Prote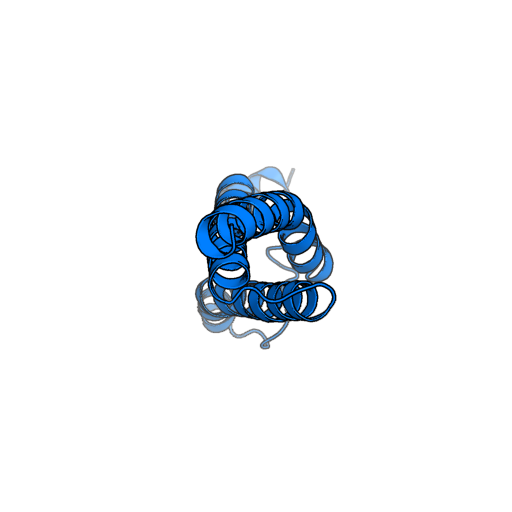in AF-A0A9P7ZJY8-F1 (afdb_monomer_lite)

Radius of gyration: 17.08 Å; chains: 1; bounding box: 55×21×42 Å

Organism: NCBI:txid2614577

Structure (mmCIF, N/CA/C/O backbone):
data_AF-A0A9P7ZJY8-F1
#
_entry.id   AF-A0A9P7ZJY8-F1
#
loop_
_atom_site.group_PDB
_atom_site.id
_atom_site.type_symbol
_atom_site.label_atom_id
_atom_site.label_alt_id
_atom_site.label_comp_id
_atom_site.label_asym_id
_atom_site.label_entity_id
_atom_site.label_seq_id
_atom_site.pdbx_PDB_ins_code
_atom_site.Cartn_x
_atom_site.Cartn_y
_atom_site.Cartn_z
_atom_site.occupancy
_atom_site.B_iso_or_equiv
_atom_site.auth_seq_id
_atom_site.auth_comp_id
_atom_site.auth_asym_id
_atom_site.auth_atom_id
_atom_site.pdbx_PDB_model_num
ATOM 1 N N . MET A 1 1 ? 36.222 5.659 -11.299 1.00 48.75 1 MET A N 1
ATOM 2 C CA . MET A 1 1 ? 35.506 6.936 -11.493 1.00 48.75 1 MET A CA 1
ATOM 3 C C . MET A 1 1 ? 34.389 6.648 -12.481 1.00 48.75 1 MET A C 1
ATOM 5 O O . MET A 1 1 ? 34.614 6.768 -13.677 1.00 48.75 1 MET A O 1
ATOM 9 N N . SER A 1 2 ? 33.261 6.106 -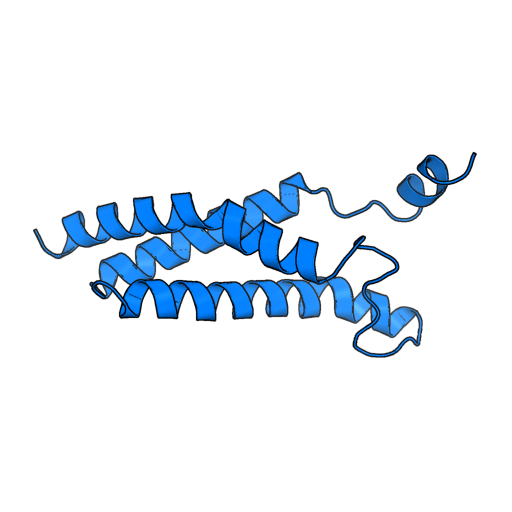12.008 1.00 56.84 2 SER A N 1
ATOM 10 C CA . SER A 1 2 ? 32.294 5.475 -12.929 1.00 56.84 2 SER A CA 1
ATOM 11 C C . SER A 1 2 ? 30.850 5.471 -12.415 1.00 56.84 2 SER A C 1
ATOM 13 O O . SER A 1 2 ? 29.951 5.677 -13.218 1.00 56.84 2 SER A O 1
ATOM 15 N N . ILE A 1 3 ? 30.619 5.323 -11.101 1.00 58.53 3 ILE A N 1
ATOM 16 C CA . ILE A 1 3 ? 29.256 5.284 -10.539 1.00 58.53 3 ILE A CA 1
ATOM 17 C C . ILE A 1 3 ? 28.546 6.642 -10.678 1.00 58.53 3 ILE A C 1
ATOM 19 O O . ILE A 1 3 ? 27.412 6.688 -11.140 1.00 58.53 3 ILE A O 1
ATOM 23 N N . GLU A 1 4 ? 29.204 7.762 -10.353 1.00 58.28 4 GLU A N 1
ATOM 24 C CA . GLU A 1 4 ? 28.551 9.081 -10.368 1.00 58.28 4 GLU A CA 1
ATOM 25 C C . GLU A 1 4 ? 28.198 9.557 -11.782 1.00 58.28 4 GLU A C 1
ATOM 27 O O . GLU A 1 4 ? 27.210 10.264 -11.963 1.00 58.28 4 GLU A O 1
ATOM 32 N N . ARG A 1 5 ? 28.989 9.169 -12.791 1.00 57.81 5 ARG A N 1
ATOM 33 C CA . ARG A 1 5 ? 28.719 9.498 -14.200 1.00 57.81 5 ARG A CA 1
ATOM 34 C C . ARG A 1 5 ? 27.588 8.646 -14.768 1.00 57.81 5 ARG A C 1
ATOM 36 O O . ARG A 1 5 ? 26.767 9.180 -15.501 1.00 57.81 5 ARG A O 1
ATOM 43 N N . GLU A 1 6 ? 27.508 7.370 -14.396 1.00 55.91 6 GLU A N 1
ATOM 44 C CA . GLU A 1 6 ? 26.398 6.495 -14.791 1.00 55.91 6 GLU A CA 1
ATOM 45 C C . GLU A 1 6 ? 25.066 6.978 -14.182 1.00 55.91 6 GLU A C 1
ATOM 47 O O . GLU A 1 6 ? 24.066 7.073 -14.893 1.00 55.91 6 GLU A O 1
ATOM 52 N N . ASN A 1 7 ? 25.095 7.458 -12.929 1.00 56.00 7 ASN A N 1
ATOM 53 C CA . ASN A 1 7 ? 23.954 8.082 -12.240 1.00 56.00 7 ASN A CA 1
ATOM 54 C C . ASN A 1 7 ? 23.460 9.398 -12.866 1.00 56.00 7 ASN A C 1
ATOM 56 O O . ASN A 1 7 ? 22.324 9.808 -12.635 1.00 56.00 7 ASN A O 1
ATOM 60 N N . GLN A 1 8 ? 24.327 10.104 -13.598 1.00 52.34 8 GLN A N 1
ATOM 61 C CA . GLN A 1 8 ? 23.985 11.356 -14.282 1.00 52.34 8 GLN A CA 1
ATOM 62 C C . GLN A 1 8 ? 23.362 11.124 -15.664 1.00 52.34 8 GLN A C 1
ATOM 64 O O . GLN A 1 8 ? 22.627 11.984 -16.141 1.00 52.34 8 GLN A O 1
ATOM 69 N N . ILE A 1 9 ? 23.669 9.995 -16.312 1.00 53.75 9 ILE A N 1
ATOM 70 C CA . ILE A 1 9 ? 23.174 9.651 -17.656 1.00 53.75 9 ILE A CA 1
ATOM 71 C C . ILE A 1 9 ? 21.789 8.997 -17.565 1.00 53.75 9 ILE A C 1
ATOM 73 O O . ILE A 1 9 ? 20.923 9.268 -18.393 1.00 53.75 9 ILE A O 1
ATOM 77 N N . HIS A 1 10 ? 21.564 8.197 -16.523 1.00 53.75 10 HIS A N 1
ATOM 78 C CA . HIS A 1 10 ? 20.279 7.594 -16.197 1.00 53.75 10 HIS A CA 1
ATOM 79 C C . HIS A 1 10 ? 19.906 8.048 -14.787 1.00 53.75 10 HIS A C 1
ATOM 81 O O . HIS A 1 10 ? 20.359 7.420 -13.827 1.00 53.75 10 HIS A O 1
ATOM 87 N N . PRO A 1 11 ? 19.162 9.160 -14.619 1.00 49.50 11 PRO A N 1
ATOM 88 C CA . PRO A 1 11 ? 18.779 9.600 -13.290 1.00 49.50 11 PRO A CA 1
ATOM 89 C C . PRO A 1 11 ? 17.961 8.478 -12.657 1.00 49.50 11 PRO A C 1
ATOM 91 O O . PRO A 1 11 ? 16.821 8.234 -13.056 1.00 49.50 11 PRO A O 1
ATOM 94 N N . ILE A 1 12 ? 18.560 7.772 -11.694 1.00 55.41 12 ILE A N 1
ATOM 95 C CA . ILE A 1 12 ? 17.839 6.831 -10.844 1.00 55.41 12 ILE A CA 1
ATOM 96 C C . ILE A 1 12 ? 16.643 7.612 -10.323 1.00 55.41 12 ILE A C 1
ATOM 98 O O . ILE A 1 12 ? 16.821 8.692 -9.750 1.00 55.41 12 ILE A O 1
ATOM 102 N N . VAL A 1 13 ? 15.438 7.112 -10.611 1.00 56.94 13 VAL A N 1
ATOM 103 C CA . VAL A 1 13 ? 14.181 7.737 -10.193 1.00 56.94 13 VAL A CA 1
ATOM 104 C C . VAL A 1 13 ? 14.350 8.211 -8.760 1.00 56.94 13 VAL A C 1
ATOM 106 O O . VAL A 1 13 ? 14.700 7.408 -7.896 1.00 56.94 13 VAL A O 1
ATOM 109 N N . THR A 1 14 ? 14.145 9.509 -8.525 1.00 61.72 14 THR A N 1
ATOM 110 C CA . THR A 1 14 ? 14.366 10.117 -7.217 1.00 61.72 14 THR A CA 1
ATOM 111 C C . THR A 1 14 ? 13.628 9.281 -6.179 1.00 61.72 14 THR A C 1
ATOM 113 O O . THR A 1 14 ? 12.399 9.179 -6.224 1.00 61.72 14 THR A O 1
ATOM 116 N N . GLU A 1 15 ? 14.364 8.644 -5.265 1.00 63.56 15 GLU A N 1
ATOM 117 C CA . GLU A 1 15 ? 13.791 7.705 -4.288 1.00 63.56 15 GLU A CA 1
ATOM 118 C C . GLU A 1 15 ? 12.664 8.365 -3.469 1.00 63.56 15 GLU A C 1
ATOM 120 O O . GLU A 1 15 ? 11.708 7.714 -3.042 1.00 63.56 15 GLU A O 1
ATOM 125 N N . SER A 1 16 ? 12.716 9.695 -3.338 1.00 66.19 16 SER A N 1
ATOM 126 C CA . SER A 1 16 ? 11.682 10.533 -2.735 1.00 66.19 16 SER A CA 1
ATOM 127 C C . SER A 1 16 ? 10.359 10.555 -3.511 1.00 66.19 16 SER A C 1
ATOM 129 O O . SER A 1 16 ? 9.296 10.563 -2.893 1.00 66.19 16 SER A O 1
ATOM 131 N N . THR A 1 17 ? 10.369 10.543 -4.846 1.00 72.88 17 THR A N 1
ATOM 132 C CA . THR A 1 17 ? 9.143 10.519 -5.662 1.00 72.88 17 THR A CA 1
ATOM 133 C C . THR A 1 17 ? 8.442 9.171 -5.548 1.00 72.88 17 THR A C 1
ATOM 135 O O . THR A 1 17 ? 7.222 9.121 -5.394 1.00 72.88 17 THR A O 1
ATOM 138 N N . LEU A 1 18 ? 9.215 8.084 -5.553 1.00 73.94 18 LEU A N 1
ATOM 139 C CA . LEU A 1 18 ? 8.689 6.734 -5.379 1.00 73.94 18 LEU A CA 1
ATOM 140 C C . LEU A 1 18 ? 8.095 6.546 -3.972 1.00 73.94 18 LEU A C 1
ATOM 142 O O . LEU A 1 18 ? 6.977 6.056 -3.830 1.00 73.94 18 LEU A O 1
ATOM 146 N N . SER A 1 19 ? 8.804 7.011 -2.941 1.00 75.25 19 SER A N 1
ATOM 147 C CA . SER A 1 19 ? 8.342 6.944 -1.549 1.00 75.25 19 SER A CA 1
ATOM 148 C C . SER A 1 19 ? 7.059 7.751 -1.319 1.00 75.25 19 SER A C 1
ATOM 150 O O . SER A 1 19 ? 6.150 7.284 -0.637 1.00 75.25 19 SER A O 1
ATOM 152 N N . ASN A 1 20 ? 6.941 8.938 -1.927 1.00 81.00 20 ASN A N 1
ATOM 153 C CA . ASN A 1 20 ? 5.716 9.742 -1.861 1.00 81.00 20 ASN A CA 1
ATOM 154 C C . ASN A 1 20 ? 4.529 9.052 -2.539 1.00 81.00 20 ASN A C 1
ATOM 156 O O . ASN A 1 20 ? 3.428 9.069 -1.991 1.00 81.00 20 ASN A O 1
ATOM 160 N N . LEU A 1 21 ? 4.744 8.421 -3.698 1.00 82.31 21 LEU A N 1
ATOM 161 C CA . LEU A 1 21 ? 3.699 7.664 -4.387 1.00 82.31 21 LEU A CA 1
ATOM 162 C C . LEU A 1 21 ? 3.188 6.531 -3.494 1.00 82.31 21 LEU A C 1
ATOM 164 O O . LEU A 1 21 ? 1.987 6.446 -3.257 1.00 82.31 21 LEU A O 1
ATOM 168 N N . TYR A 1 22 ? 4.088 5.729 -2.918 1.00 82.75 22 TYR A N 1
ATOM 169 C CA . TYR A 1 22 ? 3.696 4.663 -1.995 1.00 82.75 22 TYR A CA 1
ATOM 170 C C . TYR A 1 22 ? 2.957 5.193 -0.760 1.00 82.75 22 TYR A C 1
ATOM 172 O O . TYR A 1 22 ? 1.939 4.617 -0.386 1.00 82.75 22 TYR A O 1
ATOM 180 N N . SER A 1 23 ? 3.390 6.306 -0.160 1.00 82.38 23 SER A N 1
ATOM 181 C CA . SER A 1 23 ? 2.692 6.920 0.981 1.00 82.38 23 SER A CA 1
ATOM 182 C C . SER A 1 23 ? 1.281 7.409 0.634 1.00 82.38 23 SER A C 1
ATOM 184 O O . SER A 1 23 ? 0.341 7.157 1.389 1.00 82.38 23 SER A O 1
ATOM 186 N N . LEU A 1 24 ? 1.105 8.079 -0.509 1.00 85.06 24 LEU A N 1
ATOM 187 C CA . LEU A 1 24 ? -0.200 8.576 -0.962 1.00 85.06 24 LEU A CA 1
ATOM 188 C C . LEU A 1 24 ? -1.150 7.431 -1.307 1.00 85.06 24 LEU A C 1
ATOM 190 O O . LEU A 1 24 ? -2.296 7.406 -0.862 1.00 85.06 24 LEU A O 1
ATOM 194 N N . THR A 1 25 ? -0.660 6.463 -2.074 1.00 85.50 25 THR A N 1
ATOM 195 C CA . THR A 1 25 ? -1.427 5.289 -2.479 1.00 85.50 25 THR A CA 1
ATOM 196 C C . THR A 1 25 ? -1.817 4.442 -1.265 1.00 85.50 25 THR A C 1
ATOM 198 O O . THR A 1 25 ? -2.968 4.033 -1.144 1.00 85.50 25 THR A O 1
ATOM 201 N N . SER A 1 26 ? -0.905 4.276 -0.305 1.00 87.06 26 SER A N 1
ATOM 202 C CA . SER A 1 26 ? -1.171 3.594 0.962 1.00 87.06 26 SER A CA 1
ATOM 203 C C . SER A 1 26 ? -2.246 4.293 1.807 1.00 87.06 26 SER A C 1
ATOM 205 O O . SER A 1 26 ? -3.158 3.643 2.318 1.00 87.06 26 SER A O 1
ATOM 207 N N . SER A 1 27 ? -2.191 5.626 1.892 1.00 87.44 27 SER A N 1
ATOM 208 C CA . SER A 1 27 ? -3.215 6.445 2.550 1.00 87.44 27 SER A CA 1
ATOM 209 C C . SER A 1 27 ? -4.595 6.253 1.903 1.00 87.44 27 SER A C 1
ATOM 211 O O . SER A 1 27 ? -5.569 5.953 2.589 1.00 87.44 27 SER A O 1
ATOM 213 N N . LEU A 1 28 ? -4.687 6.308 0.569 1.00 87.62 28 LEU A N 1
ATOM 214 C CA . LEU A 1 28 ? -5.941 6.079 -0.166 1.00 87.62 28 LEU A CA 1
ATOM 215 C C . LEU A 1 28 ? -6.513 4.668 0.052 1.00 87.62 28 LEU A C 1
ATOM 217 O O . LEU A 1 28 ? -7.727 4.489 0.192 1.00 87.62 28 LEU A O 1
ATOM 221 N N . PHE A 1 29 ? -5.648 3.655 0.109 1.00 87.94 29 PHE A N 1
ATOM 222 C CA . PHE A 1 29 ? -6.064 2.285 0.405 1.00 87.94 29 PHE A CA 1
ATOM 223 C C . PHE A 1 29 ? -6.573 2.132 1.836 1.00 87.94 29 PHE A C 1
ATOM 225 O O . PHE A 1 29 ? -7.551 1.415 2.051 1.00 87.94 29 PHE A O 1
ATOM 232 N N . GLY A 1 30 ? -5.979 2.842 2.798 1.00 87.06 30 GLY A N 1
ATOM 233 C CA . GLY A 1 30 ? -6.458 2.857 4.179 1.00 87.06 30 GLY A CA 1
ATOM 234 C C . GLY A 1 30 ? -7.828 3.518 4.296 1.00 87.06 30 GLY A C 1
ATOM 235 O O . GLY A 1 30 ? -8.719 2.952 4.924 1.00 87.06 30 GLY A O 1
ATOM 236 N N . VAL A 1 31 ? -8.060 4.632 3.591 1.00 88.44 31 VAL A N 1
ATOM 237 C CA . VAL A 1 31 ? -9.397 5.248 3.480 1.00 88.44 31 VAL A CA 1
ATOM 238 C C . VAL A 1 31 ? -10.424 4.246 2.946 1.00 88.44 31 VAL A C 1
ATOM 240 O O . VAL A 1 31 ? -11.498 4.083 3.524 1.00 88.44 31 VAL A O 1
ATOM 243 N N . THR A 1 32 ? -10.081 3.525 1.877 1.00 85.75 32 THR A N 1
ATOM 244 C CA . THR A 1 32 ? -10.966 2.520 1.266 1.00 85.75 32 THR A CA 1
ATOM 245 C C . THR A 1 32 ? -11.280 1.385 2.249 1.00 85.75 32 THR A C 1
ATOM 247 O O . THR A 1 32 ? -12.445 1.041 2.442 1.00 85.75 32 THR A O 1
ATOM 250 N N . ALA A 1 33 ? -10.267 0.848 2.938 1.00 87.31 33 ALA A N 1
ATOM 251 C CA . ALA A 1 33 ? -10.446 -0.188 3.958 1.00 87.31 33 ALA A CA 1
ATOM 252 C C . ALA A 1 33 ? -11.307 0.287 5.144 1.00 87.31 33 ALA A C 1
ATOM 254 O O . ALA A 1 33 ? -12.138 -0.473 5.647 1.00 87.31 33 ALA A O 1
ATOM 255 N N . GLY A 1 34 ? -11.141 1.549 5.556 1.00 85.50 34 GLY A N 1
ATOM 256 C CA . GLY A 1 34 ? -11.924 2.186 6.613 1.00 85.50 34 GLY A CA 1
ATOM 257 C C . GLY A 1 34 ? -13.398 2.354 6.252 1.00 85.50 34 GLY A C 1
ATOM 258 O O . GLY A 1 34 ? -14.251 1.987 7.053 1.00 85.50 34 GLY A O 1
ATOM 259 N N . ILE A 1 35 ? -13.708 2.821 5.036 1.00 85.06 35 ILE A N 1
ATOM 260 C CA . ILE A 1 35 ? -15.094 3.014 4.569 1.00 85.06 35 ILE A CA 1
ATOM 261 C C . ILE A 1 35 ? -15.832 1.681 4.431 1.00 85.06 35 ILE A C 1
ATOM 263 O O . ILE A 1 35 ? -16.965 1.550 4.890 1.00 85.06 35 ILE A O 1
ATOM 267 N N . LEU A 1 36 ? -15.198 0.673 3.823 1.00 84.25 36 LEU A N 1
ATOM 268 C CA . LEU A 1 36 ? -15.788 -0.667 3.746 1.00 84.25 36 LEU A CA 1
ATOM 269 C C . LEU A 1 36 ? -15.898 -1.327 5.135 1.00 84.25 36 LEU A C 1
ATOM 271 O O . LEU A 1 36 ? -16.667 -2.271 5.324 1.00 84.25 36 LEU A O 1
ATOM 275 N N . GLY A 1 37 ? -15.149 -0.822 6.117 1.00 79.88 37 GLY A N 1
ATOM 276 C CA . GLY A 1 37 ? -15.131 -1.312 7.484 1.00 79.88 37 GLY A CA 1
ATOM 277 C C . GLY A 1 37 ? -14.666 -2.762 7.579 1.00 79.88 37 GLY A C 1
ATOM 278 O O . GLY A 1 37 ? -15.211 -3.539 8.366 1.00 79.88 37 GLY A O 1
ATOM 279 N N . LEU A 1 38 ? -13.695 -3.138 6.742 1.00 80.56 38 LEU A N 1
ATOM 280 C CA . LEU A 1 38 ? -13.063 -4.445 6.861 1.00 80.56 38 LEU A CA 1
ATOM 281 C C . LEU A 1 38 ? -12.283 -4.478 8.170 1.00 80.56 38 LEU A C 1
ATOM 283 O O . LEU A 1 38 ? -11.531 -3.554 8.478 1.00 80.56 38 LEU A O 1
ATOM 287 N N . GLU A 1 39 ? -12.455 -5.555 8.923 1.00 82.25 39 GLU A N 1
ATOM 288 C CA . GLU A 1 39 ? -11.759 -5.778 10.182 1.00 82.25 39 GLU A CA 1
ATOM 289 C C . GLU A 1 39 ? -10.613 -6.784 10.020 1.00 82.25 39 GLU A C 1
ATOM 291 O O . GLU A 1 39 ? -10.657 -7.697 9.187 1.00 82.25 39 GLU A O 1
ATOM 296 N N . SER A 1 40 ? -9.586 -6.617 10.858 1.00 74.44 40 SER A N 1
ATOM 297 C CA . SER A 1 40 ? -8.541 -7.614 11.108 1.00 74.44 40 SER A CA 1
ATOM 298 C C . SER A 1 40 ? -7.836 -8.117 9.830 1.00 74.44 40 SER A C 1
ATOM 300 O O . SER A 1 40 ? -7.170 -7.343 9.142 1.00 74.44 40 SER A O 1
ATOM 302 N N . TYR A 1 41 ? -7.946 -9.402 9.490 1.00 81.00 41 TYR A N 1
ATOM 303 C CA . TYR A 1 41 ? -7.236 -10.024 8.367 1.00 81.00 41 TYR A CA 1
ATOM 304 C C . TYR A 1 41 ? -7.611 -9.452 7.000 1.00 81.00 41 TYR A C 1
ATOM 306 O O . TYR A 1 41 ? -6.753 -9.345 6.123 1.00 81.00 41 TYR A O 1
ATOM 314 N N . ASN A 1 42 ? -8.868 -9.052 6.810 1.00 84.31 42 ASN A N 1
ATOM 315 C CA . ASN A 1 42 ? -9.345 -8.622 5.500 1.00 84.31 42 ASN A CA 1
ATOM 316 C C . ASN A 1 42 ? -8.743 -7.274 5.075 1.00 84.31 42 ASN A C 1
ATOM 318 O O . ASN A 1 42 ? -8.444 -7.082 3.898 1.00 84.31 42 ASN A O 1
ATOM 322 N N . GLY A 1 43 ? -8.503 -6.361 6.024 1.00 83.50 43 GLY A N 1
ATOM 323 C CA . GLY A 1 43 ? -7.832 -5.090 5.732 1.00 83.50 43 GLY A CA 1
ATOM 324 C C . GLY A 1 43 ? -6.356 -5.276 5.372 1.00 83.50 43 GLY A C 1
ATOM 325 O O . GLY A 1 43 ? -5.877 -4.681 4.409 1.00 83.50 43 GLY A O 1
ATOM 326 N N . PHE A 1 44 ? -5.649 -6.176 6.063 1.00 84.12 44 PHE A N 1
ATOM 327 C CA . PHE A 1 44 ? -4.260 -6.507 5.723 1.00 84.12 44 PHE A CA 1
ATOM 328 C C . PHE A 1 44 ? -4.127 -7.238 4.385 1.00 84.12 44 PHE A C 1
ATOM 330 O O . PHE A 1 44 ? -3.182 -6.981 3.640 1.00 84.12 44 PHE A O 1
ATOM 337 N N . LEU A 1 45 ? -5.071 -8.122 4.052 1.00 86.88 45 LEU A N 1
ATOM 338 C CA . LEU A 1 45 ? -5.083 -8.815 2.765 1.00 86.88 45 LEU A CA 1
ATOM 339 C C . LEU A 1 45 ? -5.316 -7.821 1.620 1.00 86.88 45 LEU A C 1
ATOM 341 O O . LEU A 1 45 ? -4.598 -7.853 0.623 1.00 86.88 45 LEU A O 1
ATOM 345 N N . LEU A 1 46 ? -6.247 -6.881 1.802 1.00 85.38 46 LEU A N 1
ATOM 346 C CA . LEU A 1 46 ? -6.475 -5.785 0.864 1.00 85.38 46 LEU A CA 1
ATOM 347 C C . LEU A 1 46 ? -5.224 -4.910 0.705 1.00 85.38 46 LEU A C 1
ATOM 349 O O . LEU A 1 46 ? -4.849 -4.604 -0.424 1.00 85.38 46 LEU A O 1
ATOM 353 N N . TYR A 1 47 ? -4.534 -4.569 1.798 1.00 85.56 47 TYR A N 1
ATOM 354 C CA . TYR A 1 47 ? -3.269 -3.832 1.736 1.00 85.56 47 TYR A CA 1
ATOM 355 C C . TYR A 1 47 ? -2.204 -4.576 0.925 1.00 85.56 47 TYR A C 1
ATOM 357 O O . TYR A 1 47 ? -1.586 -3.985 0.042 1.00 85.56 47 TYR A O 1
ATOM 365 N N . LEU A 1 48 ? -2.016 -5.877 1.175 1.00 84.69 48 LEU A N 1
ATOM 366 C CA . LEU A 1 48 ? -1.057 -6.700 0.435 1.00 84.69 48 LEU A CA 1
ATOM 367 C C . LEU A 1 48 ? -1.388 -6.752 -1.057 1.00 84.69 48 LEU A C 1
ATOM 369 O O . LEU A 1 48 ? -0.518 -6.488 -1.882 1.00 84.69 48 LEU A O 1
ATOM 373 N N . VAL A 1 49 ? -2.641 -7.047 -1.409 1.00 86.75 49 VAL A N 1
ATOM 374 C CA . VAL A 1 49 ? -3.082 -7.133 -2.809 1.00 86.75 49 VAL A CA 1
ATOM 375 C C . VAL A 1 49 ? -2.908 -5.792 -3.517 1.00 86.75 49 VAL A C 1
ATOM 377 O O . VAL A 1 49 ? -2.350 -5.736 -4.610 1.00 86.75 49 VAL A O 1
ATOM 380 N N . LEU A 1 50 ? -3.337 -4.694 -2.896 1.00 84.56 50 LEU A N 1
ATOM 381 C CA . LEU A 1 50 ? -3.241 -3.370 -3.501 1.00 84.56 50 LEU A CA 1
ATOM 382 C C . LEU A 1 50 ? -1.799 -2.851 -3.570 1.00 84.56 50 LEU A C 1
ATOM 384 O O . LEU A 1 50 ? -1.440 -2.167 -4.532 1.00 84.56 50 LEU A O 1
ATOM 388 N N . SER A 1 51 ? -0.950 -3.204 -2.603 1.00 82.94 51 SER A N 1
ATOM 389 C CA . SER A 1 51 ? 0.481 -2.903 -2.653 1.00 82.94 51 SER A CA 1
ATOM 390 C C . SER A 1 51 ? 1.156 -3.646 -3.807 1.00 82.94 51 SER A C 1
ATOM 392 O O . SER A 1 51 ? 1.804 -3.003 -4.629 1.00 82.94 51 SER A O 1
ATOM 394 N N . VAL A 1 52 ? 0.894 -4.951 -3.959 1.00 83.12 52 VAL A N 1
ATOM 395 C CA . VAL A 1 52 ? 1.355 -5.759 -5.104 1.00 83.12 52 VAL A CA 1
ATOM 396 C C . VAL A 1 52 ? 0.907 -5.134 -6.426 1.00 83.12 52 VAL A C 1
ATOM 398 O O . VAL A 1 52 ? 1.723 -4.942 -7.326 1.00 83.12 52 VAL A O 1
ATOM 401 N N . ILE A 1 53 ? -0.372 -4.763 -6.541 1.00 84.88 53 ILE A N 1
ATOM 402 C CA . ILE A 1 53 ? -0.921 -4.124 -7.746 1.00 84.88 53 ILE A CA 1
ATOM 403 C C . ILE A 1 53 ? -0.218 -2.797 -8.031 1.00 84.88 53 ILE A C 1
ATOM 405 O O . ILE A 1 53 ? 0.127 -2.531 -9.178 1.00 84.88 53 ILE A O 1
ATOM 409 N N . THR A 1 54 ? 0.034 -1.976 -7.012 1.00 82.31 54 THR A N 1
ATOM 410 C CA . THR A 1 54 ? 0.732 -0.690 -7.167 1.00 82.31 54 THR A CA 1
ATOM 411 C C . THR A 1 54 ? 2.159 -0.900 -7.652 1.00 82.31 54 THR A C 1
ATOM 413 O O . THR A 1 54 ? 2.597 -0.234 -8.586 1.00 82.31 54 THR A O 1
ATOM 416 N N . THR A 1 55 ? 2.876 -1.860 -7.073 1.00 77.25 55 THR A N 1
ATOM 417 C CA . THR A 1 55 ? 4.238 -2.210 -7.479 1.00 77.25 55 THR A CA 1
ATOM 418 C C . THR A 1 55 ? 4.277 -2.730 -8.917 1.00 77.25 55 THR A C 1
ATOM 420 O O . THR A 1 55 ? 5.138 -2.311 -9.692 1.00 77.25 55 THR A O 1
ATOM 423 N N . ILE A 1 56 ? 3.309 -3.563 -9.318 1.00 78.56 56 ILE A N 1
ATOM 424 C CA . ILE A 1 56 ? 3.145 -4.010 -10.709 1.00 78.56 56 ILE A CA 1
ATOM 425 C C . ILE A 1 56 ? 2.817 -2.827 -11.623 1.00 78.56 56 ILE A C 1
ATOM 427 O O . ILE A 1 56 ? 3.391 -2.716 -12.699 1.00 78.56 56 ILE A O 1
ATOM 431 N N . PHE A 1 57 ? 1.934 -1.919 -11.211 1.00 79.94 57 PHE A N 1
ATOM 432 C CA . PHE A 1 57 ? 1.555 -0.756 -12.008 1.00 79.94 57 PHE A CA 1
ATOM 433 C C . PHE A 1 57 ? 2.749 0.174 -12.239 1.00 79.94 57 PHE A C 1
ATOM 435 O O . PHE A 1 57 ? 2.999 0.589 -13.367 1.00 79.94 57 PHE A O 1
ATOM 442 N N . VAL A 1 58 ? 3.544 0.442 -11.200 1.00 75.62 58 VAL A N 1
ATOM 443 C CA . VAL A 1 58 ? 4.788 1.212 -11.324 1.00 75.62 58 VAL A CA 1
ATOM 444 C C . VAL A 1 58 ? 5.783 0.485 -12.233 1.00 75.62 58 VAL A C 1
ATOM 446 O O . VAL A 1 58 ? 6.380 1.120 -13.099 1.00 75.62 58 VAL A O 1
ATOM 449 N N . TYR A 1 59 ? 5.921 -0.837 -12.107 1.00 70.81 59 TYR A N 1
ATOM 450 C CA . TYR A 1 59 ? 6.767 -1.639 -12.993 1.00 70.81 59 TYR A CA 1
ATOM 451 C C . TYR A 1 59 ? 6.312 -1.555 -14.461 1.00 70.81 59 TYR A C 1
ATOM 453 O O . TYR A 1 59 ? 7.109 -1.250 -15.344 1.00 70.81 59 TYR A O 1
ATOM 461 N N . VAL A 1 60 ? 5.020 -1.733 -14.735 1.00 72.06 60 VAL A N 1
ATOM 462 C CA . VAL A 1 60 ? 4.456 -1.682 -16.092 1.00 72.06 60 VAL A CA 1
ATOM 463 C C . VAL A 1 60 ? 4.578 -0.285 -16.704 1.00 72.06 60 VAL A C 1
ATOM 465 O O . VAL A 1 60 ? 4.928 -0.150 -17.871 1.00 72.06 60 VAL A O 1
ATOM 468 N N . VAL A 1 61 ? 4.309 0.767 -15.929 1.00 70.62 61 VAL A N 1
ATOM 469 C CA . VAL A 1 61 ? 4.276 2.146 -16.440 1.00 70.62 61 VAL A CA 1
ATOM 470 C C . VAL A 1 61 ? 5.673 2.752 -16.578 1.00 70.62 61 VAL A C 1
ATOM 472 O O . VAL A 1 61 ? 5.883 3.583 -17.459 1.00 70.62 61 VAL A O 1
ATOM 475 N N . LYS A 1 62 ? 6.628 2.382 -15.716 1.00 66.38 62 LYS A N 1
ATOM 476 C CA . LYS A 1 62 ? 7.972 2.985 -15.703 1.00 66.38 62 LYS A CA 1
ATOM 477 C C . LYS A 1 62 ? 9.074 2.060 -16.203 1.00 66.38 62 LYS A C 1
ATOM 479 O O . LYS A 1 62 ? 9.930 2.528 -16.938 1.00 66.38 62 LYS A O 1
ATOM 484 N N . VAL A 1 63 ? 9.057 0.778 -15.843 1.00 62.44 63 VAL A N 1
ATOM 485 C CA . VAL A 1 63 ? 10.154 -0.160 -16.156 1.00 62.44 63 VAL A CA 1
ATOM 486 C C . VAL A 1 63 ? 9.949 -0.838 -17.512 1.00 62.44 63 VAL A C 1
ATOM 488 O O . VAL A 1 63 ? 10.895 -0.989 -18.280 1.00 62.44 63 VAL A O 1
ATOM 491 N N . LEU A 1 64 ? 8.710 -1.197 -17.851 1.00 57.97 64 LEU A N 1
ATOM 492 C CA . LEU A 1 64 ? 8.377 -1.852 -19.120 1.00 57.97 64 LEU A CA 1
ATOM 493 C C . LEU A 1 64 ? 8.710 -1.028 -20.382 1.00 57.97 64 LEU A C 1
ATOM 495 O O . LEU A 1 64 ? 9.306 -1.598 -21.296 1.00 57.97 64 LEU A O 1
ATOM 499 N N . PRO A 1 65 ? 8.372 0.276 -20.485 1.00 53.09 65 PRO A N 1
ATOM 500 C CA . PRO A 1 65 ? 8.666 1.043 -21.698 1.00 53.09 65 PRO A CA 1
ATOM 501 C C . PRO A 1 65 ? 10.169 1.270 -21.912 1.00 53.09 65 PRO A C 1
ATOM 503 O O . PRO A 1 65 ? 10.614 1.285 -23.057 1.00 53.09 65 PRO A O 1
ATOM 506 N N . GLU A 1 66 ? 10.964 1.381 -20.842 1.00 54.78 66 GLU A N 1
ATOM 507 C CA . GLU A 1 66 ? 12.427 1.467 -20.962 1.00 54.78 66 GLU A CA 1
ATOM 508 C C . GLU A 1 66 ? 13.062 0.107 -21.288 1.00 54.78 66 GLU A C 1
ATOM 510 O O . GLU A 1 66 ? 13.973 0.034 -22.109 1.00 54.78 66 GLU A O 1
ATOM 515 N N . SER A 1 67 ? 12.538 -0.988 -20.729 1.00 49.19 67 SER A N 1
ATOM 516 C CA . SER A 1 67 ? 13.017 -2.350 -21.006 1.00 49.19 67 SER A CA 1
ATOM 517 C C . SER A 1 67 ? 12.741 -2.797 -22.452 1.00 49.19 67 SER A C 1
ATOM 519 O O . SER A 1 67 ? 13.598 -3.425 -23.079 1.00 49.19 67 SER A O 1
ATOM 521 N N . LEU A 1 68 ? 11.591 -2.409 -23.020 1.00 51.28 68 LEU A N 1
ATOM 522 C CA . LEU A 1 68 ? 11.237 -2.683 -24.419 1.00 51.28 68 LEU A CA 1
ATOM 523 C C . LEU A 1 68 ? 12.084 -1.888 -25.420 1.00 51.28 68 LEU A C 1
ATOM 525 O O . LEU A 1 68 ? 12.359 -2.390 -26.509 1.00 51.28 68 LEU A O 1
ATOM 529 N N . SER A 1 69 ? 12.534 -0.682 -25.059 1.00 50.44 69 SER A N 1
ATOM 530 C CA . SER A 1 69 ? 13.407 0.126 -25.919 1.00 50.44 69 SER A CA 1
ATOM 531 C C . SER A 1 69 ? 14.831 -0.437 -26.036 1.00 50.44 69 SER A C 1
ATOM 533 O O . SER A 1 69 ? 15.559 -0.041 -26.943 1.00 50.44 69 SER A O 1
ATOM 535 N N . GLU A 1 70 ? 15.224 -1.364 -25.154 1.00 51.41 70 GLU A N 1
ATOM 536 C CA . GLU A 1 70 ? 16.577 -1.935 -25.092 1.00 51.41 70 GLU A CA 1
ATOM 537 C C . GLU A 1 70 ? 16.622 -3.449 -25.396 1.00 51.41 70 GLU A C 1
ATOM 539 O O . GLU A 1 70 ? 17.660 -4.091 -25.240 1.00 51.41 70 GLU A O 1
ATOM 544 N N . GLY A 1 71 ? 15.512 -4.037 -25.869 1.00 46.91 71 GLY A N 1
ATOM 545 C CA . GLY A 1 71 ? 15.475 -5.407 -26.404 1.00 46.91 71 GLY A CA 1
ATOM 546 C C . GLY A 1 71 ? 15.803 -6.514 -25.393 1.00 46.91 71 GLY A C 1
ATOM 547 O O . GLY A 1 71 ? 16.253 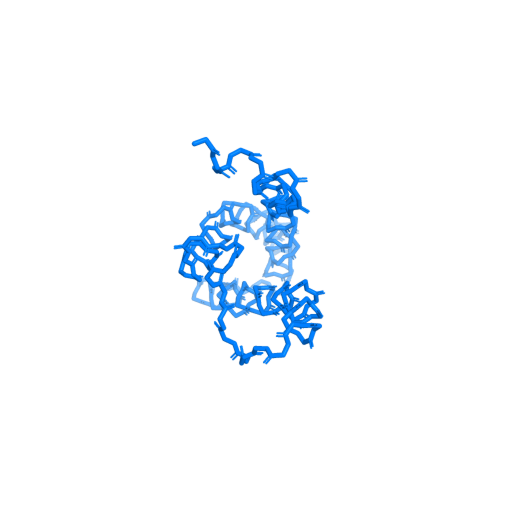-7.589 -25.794 1.00 46.91 71 GLY A O 1
ATOM 548 N N . ARG A 1 72 ? 15.608 -6.265 -24.091 1.00 49.16 72 ARG A N 1
ATOM 549 C CA . ARG A 1 72 ? 15.901 -7.219 -23.006 1.00 49.16 72 ARG A CA 1
ATOM 550 C C . ARG A 1 72 ? 14.630 -7.845 -22.427 1.00 49.16 72 ARG A C 1
ATOM 552 O O . ARG A 1 72 ? 13.544 -7.284 -22.525 1.00 49.16 72 ARG A O 1
ATOM 559 N N . SER A 1 73 ? 14.780 -9.044 -21.862 1.00 42.38 73 SER A N 1
ATOM 560 C CA . SER A 1 73 ? 13.670 -9.871 -21.377 1.00 42.38 73 SER A CA 1
ATOM 561 C C . SER A 1 73 ? 12.887 -9.197 -20.245 1.00 42.38 73 SER A C 1
ATOM 563 O O . SER A 1 73 ? 13.454 -8.482 -19.416 1.00 42.38 73 SER A O 1
ATOM 565 N N . ILE A 1 74 ? 11.582 -9.479 -20.211 1.00 46.19 74 ILE A N 1
ATOM 566 C CA . ILE A 1 74 ? 10.581 -9.010 -19.244 1.00 46.19 74 ILE A CA 1
ATOM 567 C C . ILE A 1 74 ? 10.944 -9.549 -17.847 1.00 46.19 74 ILE A C 1
ATOM 569 O O . ILE A 1 74 ? 10.423 -10.571 -17.410 1.00 46.19 74 ILE A O 1
ATOM 573 N N . GLY A 1 75 ? 11.912 -8.930 -17.170 1.00 48.69 75 GLY A N 1
ATOM 574 C CA . GLY A 1 75 ? 12.385 -9.401 -15.865 1.00 48.69 75 GLY A CA 1
ATOM 575 C C . GLY A 1 75 ? 13.712 -8.815 -15.384 1.00 48.69 75 GLY A C 1
ATOM 576 O O . GLY A 1 75 ? 13.915 -8.721 -14.173 1.00 48.69 75 GLY A O 1
ATOM 577 N N . ASP A 1 76 ? 14.583 -8.348 -16.282 1.00 45.16 76 ASP A N 1
ATOM 578 C CA . ASP A 1 76 ? 15.901 -7.832 -15.888 1.00 45.16 76 ASP A CA 1
ATOM 579 C C . ASP A 1 76 ? 15.814 -6.396 -15.357 1.00 45.16 76 ASP A C 1
ATOM 581 O O . ASP A 1 76 ? 15.943 -5.408 -16.076 1.00 45.16 76 ASP A O 1
ATOM 585 N N . THR A 1 77 ? 15.593 -6.289 -14.046 1.00 51.16 77 THR A N 1
ATOM 586 C CA . THR A 1 77 ? 15.540 -5.019 -13.294 1.00 51.16 77 THR A CA 1
ATOM 587 C C . THR A 1 77 ? 16.932 -4.585 -12.786 1.00 51.16 77 THR A C 1
ATOM 589 O O . THR A 1 77 ? 17.068 -3.575 -12.098 1.00 51.16 77 THR A O 1
ATOM 592 N N . GLU A 1 78 ? 17.994 -5.321 -13.138 1.00 47.88 78 GLU A N 1
ATOM 593 C CA . GLU A 1 78 ? 19.352 -5.144 -12.590 1.00 47.88 78 GLU A CA 1
ATOM 594 C C . GLU A 1 78 ? 20.053 -3.838 -13.010 1.00 47.88 78 GLU A C 1
ATOM 596 O O . GLU A 1 78 ? 21.014 -3.427 -12.364 1.00 47.88 78 GLU A O 1
ATOM 601 N N . ARG A 1 79 ?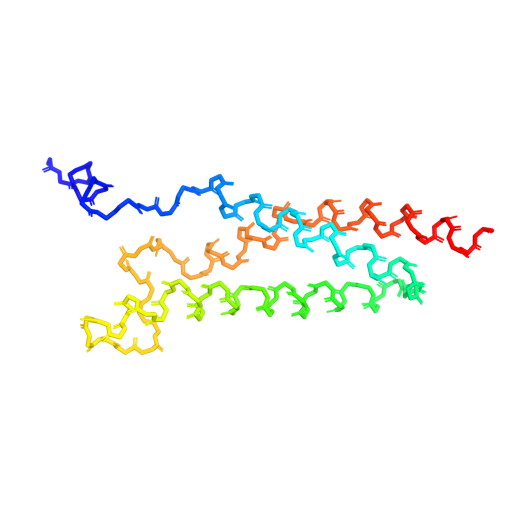 19.581 -3.149 -14.061 1.00 49.16 79 ARG A N 1
ATOM 602 C CA . ARG A 1 79 ? 20.196 -1.896 -14.547 1.00 49.16 79 ARG A CA 1
ATOM 603 C C . ARG A 1 79 ? 19.828 -0.671 -13.695 1.00 49.16 79 ARG A C 1
ATOM 605 O O . ARG A 1 79 ? 20.627 0.252 -13.606 1.00 49.16 79 ARG A O 1
ATOM 612 N N . PHE A 1 80 ? 18.647 -0.659 -13.069 1.00 49.22 80 PHE A N 1
ATOM 613 C CA . PHE A 1 80 ? 18.108 0.534 -12.392 1.00 49.22 80 PHE A CA 1
ATOM 614 C C . PHE A 1 80 ? 17.846 0.352 -10.894 1.00 49.22 80 PHE A C 1
ATOM 616 O O . PHE A 1 80 ? 17.819 1.339 -10.163 1.00 49.22 80 PHE A O 1
ATOM 623 N N . PHE A 1 81 ? 17.696 -0.884 -10.404 1.00 50.47 81 PHE A N 1
ATOM 624 C CA . PHE A 1 81 ? 17.521 -1.153 -8.978 1.00 50.47 81 PHE A CA 1
ATOM 625 C C . PHE A 1 81 ? 18.449 -2.282 -8.540 1.00 50.47 81 PHE A C 1
ATOM 627 O O . PHE A 1 81 ? 18.453 -3.358 -9.128 1.00 50.47 81 PHE A O 1
ATOM 634 N N . LYS A 1 82 ? 19.190 -2.063 -7.445 1.00 48.81 82 LYS A N 1
ATOM 635 C CA . LYS A 1 82 ? 20.120 -3.047 -6.852 1.00 48.81 82 LYS A CA 1
ATOM 636 C C . LYS A 1 82 ? 19.446 -4.352 -6.384 1.00 48.81 82 LYS A C 1
ATOM 638 O O . LYS A 1 82 ? 20.132 -5.276 -5.963 1.00 48.81 82 LYS A O 1
ATOM 643 N N . GLY A 1 83 ? 18.119 -4.447 -6.476 1.00 52.78 83 GLY A N 1
ATOM 644 C CA . GLY A 1 83 ? 17.366 -5.686 -6.339 1.00 52.78 83 GLY A CA 1
ATOM 645 C C . GLY A 1 83 ? 15.860 -5.449 -6.448 1.00 52.78 83 GLY A C 1
ATOM 646 O O . GLY A 1 83 ? 15.315 -4.564 -5.788 1.00 52.78 83 GLY A O 1
ATOM 647 N N . ALA A 1 84 ? 15.163 -6.282 -7.226 1.00 55.53 84 ALA A N 1
ATOM 648 C CA . ALA A 1 84 ? 13.697 -6.276 -7.317 1.00 55.53 84 ALA A CA 1
ATOM 649 C C . ALA A 1 84 ? 13.027 -6.453 -5.938 1.00 55.53 84 ALA A C 1
ATOM 651 O O . ALA A 1 84 ? 11.971 -5.879 -5.67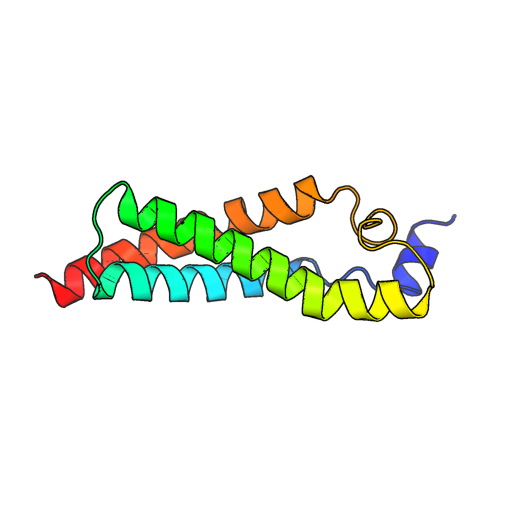6 1.00 55.53 84 ALA A O 1
ATOM 652 N N . LEU A 1 85 ? 13.689 -7.173 -5.024 1.00 55.09 85 LEU A N 1
ATOM 653 C CA . LEU A 1 85 ? 13.266 -7.317 -3.631 1.00 55.09 85 LEU A CA 1
ATOM 654 C C . LEU A 1 85 ? 13.361 -6.014 -2.829 1.00 55.09 85 LEU A C 1
ATOM 656 O O . LEU A 1 85 ? 12.505 -5.778 -1.982 1.00 55.09 85 LEU A O 1
ATOM 660 N N . GLN A 1 86 ? 14.353 -5.157 -3.083 1.00 62.84 86 GLN A N 1
ATOM 661 C CA . GLN A 1 86 ? 14.482 -3.869 -2.393 1.00 62.84 86 GLN A CA 1
ATOM 662 C C . GLN A 1 86 ? 13.397 -2.889 -2.856 1.00 62.84 86 GLN A C 1
ATOM 664 O O . GLN A 1 86 ? 12.826 -2.170 -2.041 1.00 62.84 86 GLN A O 1
ATOM 669 N N . PHE A 1 87 ? 13.049 -2.926 -4.145 1.00 66.19 87 PHE A N 1
ATOM 670 C CA . PHE A 1 87 ? 11.920 -2.178 -4.697 1.00 66.19 87 PHE A CA 1
ATOM 671 C C . PHE A 1 87 ? 10.577 -2.631 -4.098 1.00 66.19 87 PHE A C 1
ATOM 673 O O . PHE A 1 87 ? 9.777 -1.802 -3.665 1.00 66.19 87 PHE A O 1
ATOM 680 N N . TRP A 1 88 ? 10.357 -3.946 -4.016 1.00 65.19 88 TRP A N 1
ATOM 681 C CA . TRP A 1 88 ? 9.142 -4.535 -3.446 1.00 65.19 88 TRP A CA 1
ATOM 682 C C . TRP A 1 88 ? 8.997 -4.294 -1.938 1.00 65.19 88 TRP A C 1
ATOM 684 O O . TRP A 1 88 ? 7.956 -3.836 -1.471 1.00 65.19 88 TRP A O 1
ATOM 694 N N . SER A 1 89 ? 10.042 -4.590 -1.162 1.00 65.94 89 SER A N 1
ATOM 695 C CA . SER A 1 89 ? 10.015 -4.457 0.302 1.00 65.94 89 SER A CA 1
ATOM 696 C C . SER A 1 89 ? 10.058 -3.003 0.765 1.00 65.94 89 SER A C 1
ATOM 698 O O . SER A 1 89 ? 9.405 -2.665 1.752 1.00 65.94 89 SER A O 1
ATOM 700 N N . GLY A 1 90 ? 10.759 -2.132 0.033 1.00 68.25 90 GLY A N 1
ATOM 701 C CA . GLY A 1 90 ? 10.850 -0.709 0.344 1.00 68.25 90 GLY A CA 1
ATOM 702 C C . GLY A 1 90 ? 9.488 -0.019 0.293 1.00 68.25 90 GLY A C 1
ATOM 703 O O . GLY A 1 90 ? 9.112 0.649 1.253 1.00 68.25 90 GLY A O 1
ATOM 704 N N . GLY A 1 91 ? 8.716 -0.245 -0.778 1.00 68.75 91 GLY A N 1
ATOM 705 C CA . GLY A 1 91 ? 7.384 0.352 -0.934 1.00 68.75 91 GLY A CA 1
ATOM 706 C C . GLY A 1 91 ? 6.347 -0.179 0.061 1.00 68.75 91 GLY A C 1
ATOM 707 O O . GLY A 1 91 ? 5.547 0.590 0.599 1.00 68.75 91 GLY A O 1
ATOM 708 N N . LEU A 1 92 ? 6.387 -1.484 0.357 1.00 72.25 92 LEU A N 1
ATOM 709 C CA . LEU A 1 92 ? 5.470 -2.116 1.311 1.00 72.25 92 LEU A CA 1
ATOM 710 C C . LEU A 1 92 ? 5.730 -1.651 2.754 1.00 72.25 92 LEU A C 1
ATOM 712 O O . LEU A 1 92 ? 4.780 -1.446 3.510 1.00 72.25 92 LEU A O 1
ATOM 716 N N . ALA A 1 93 ? 6.996 -1.470 3.140 1.00 75.31 93 ALA A N 1
ATOM 717 C CA . ALA A 1 93 ? 7.361 -1.030 4.485 1.00 75.31 93 ALA A CA 1
ATOM 718 C C . ALA A 1 93 ? 7.134 0.476 4.692 1.00 75.31 93 ALA A C 1
ATOM 720 O O . ALA A 1 93 ? 6.660 0.880 5.753 1.00 75.31 93 ALA A O 1
ATOM 721 N N . SER A 1 94 ? 7.421 1.309 3.683 1.00 76.62 94 SER A N 1
ATOM 722 C CA . SER A 1 94 ? 7.255 2.763 3.793 1.00 76.62 94 SER A CA 1
ATOM 723 C C . SER A 1 94 ? 5.787 3.189 3.854 1.00 76.62 94 SER A C 1
ATOM 725 O O . SER A 1 94 ? 5.454 4.154 4.537 1.00 76.62 94 SER A O 1
ATOM 727 N N . GLY A 1 95 ? 4.898 2.476 3.154 1.00 79.00 95 GLY A N 1
ATOM 728 C CA . GLY A 1 95 ? 3.472 2.799 3.104 1.00 79.00 95 GLY A CA 1
ATOM 729 C C . GLY A 1 95 ? 2.687 2.370 4.346 1.00 79.00 95 GLY A C 1
ATOM 730 O O . GLY A 1 95 ? 1.689 3.010 4.684 1.00 79.00 95 GLY A O 1
ATOM 731 N N . MET A 1 96 ? 3.120 1.323 5.050 1.00 83.38 96 MET A N 1
ATOM 732 C CA . MET A 1 96 ? 2.315 0.635 6.070 1.00 83.38 96 MET A CA 1
ATOM 733 C C . MET A 1 96 ? 1.768 1.553 7.184 1.00 83.38 96 MET A C 1
ATOM 735 O O . MET A 1 96 ? 0.578 1.448 7.493 1.00 83.38 96 MET A O 1
ATOM 739 N N . PRO A 1 97 ? 2.549 2.490 7.764 1.00 85.06 97 PRO A N 1
ATOM 740 C CA . PRO A 1 97 ? 2.038 3.359 8.825 1.00 85.06 97 PRO A CA 1
ATOM 741 C C . PRO A 1 97 ? 0.903 4.274 8.343 1.00 85.06 97 PRO A C 1
ATOM 743 O O . PRO A 1 97 ? -0.079 4.470 9.056 1.00 85.06 97 PRO A O 1
ATOM 746 N N . GLY A 1 98 ? 1.003 4.794 7.114 1.00 85.81 98 GLY A N 1
ATOM 747 C CA . GLY A 1 98 ? -0.019 5.659 6.517 1.00 85.81 98 GLY A CA 1
ATOM 748 C C . GLY A 1 98 ? -1.338 4.928 6.256 1.00 85.81 98 GLY A C 1
ATOM 749 O O . GLY A 1 98 ? -2.411 5.487 6.493 1.00 85.81 98 GLY A O 1
ATOM 750 N N . PHE A 1 99 ? -1.258 3.659 5.847 1.00 88.38 99 PHE A N 1
ATOM 751 C CA . PHE A 1 99 ? -2.425 2.792 5.682 1.00 88.38 99 PHE A CA 1
ATOM 752 C C . PHE A 1 99 ? -3.150 2.570 7.012 1.00 88.38 99 PHE A C 1
ATOM 754 O O . PHE A 1 99 ? -4.348 2.815 7.104 1.00 88.38 99 PHE A O 1
ATOM 761 N N . VAL A 1 100 ? -2.431 2.154 8.061 1.00 88.12 100 VAL A N 1
ATOM 762 C CA . VAL A 1 100 ? -3.043 1.838 9.365 1.00 88.12 100 VAL A CA 1
ATOM 763 C C . VAL A 1 100 ? -3.680 3.078 10.002 1.00 88.12 100 VAL A C 1
ATOM 765 O O . VAL A 1 100 ? -4.789 3.004 10.535 1.00 88.12 100 VAL A O 1
ATOM 768 N N . LEU A 1 101 ? -3.016 4.235 9.911 1.00 89.94 101 LEU A N 1
ATOM 769 C CA . LEU A 1 101 ? -3.549 5.501 10.421 1.00 89.94 101 LEU A CA 1
ATOM 770 C C . LEU A 1 101 ? -4.857 5.892 9.725 1.00 89.94 101 LEU A C 1
ATOM 772 O O . LEU A 1 101 ? -5.853 6.161 10.385 1.00 89.94 101 LEU A O 1
ATOM 776 N N . THR A 1 102 ? -4.890 5.894 8.394 1.00 89.50 102 THR A N 1
ATOM 777 C CA . THR A 1 102 ? -6.105 6.275 7.654 1.00 89.50 102 THR A CA 1
ATOM 778 C C . THR A 1 102 ? -7.219 5.241 7.762 1.00 89.50 102 THR A C 1
ATOM 780 O O . THR A 1 102 ? -8.385 5.619 7.856 1.00 89.50 102 THR A O 1
ATOM 783 N N . TRP A 1 103 ? -6.877 3.955 7.838 1.00 87.94 103 TRP A N 1
ATOM 784 C CA . TRP A 1 103 ? -7.833 2.879 8.080 1.00 87.94 103 TRP A CA 1
ATOM 785 C C . TRP A 1 103 ? -8.553 3.060 9.415 1.00 87.94 103 TRP A C 1
ATOM 787 O O . TRP A 1 103 ? -9.781 3.097 9.444 1.00 87.94 103 TRP A O 1
ATOM 797 N N . THR A 1 104 ? -7.807 3.239 10.507 1.00 88.56 104 THR A N 1
ATOM 798 C CA . THR A 1 104 ? -8.398 3.432 11.842 1.00 88.56 104 THR A CA 1
ATOM 799 C C . THR A 1 104 ? -9.207 4.724 11.945 1.00 88.56 104 THR A C 1
ATOM 801 O O . THR A 1 104 ? -10.304 4.704 12.503 1.00 88.56 104 THR A O 1
ATOM 804 N N . LEU A 1 105 ? -8.725 5.822 11.350 1.00 88.00 105 LEU A N 1
ATOM 805 C CA . LEU A 1 105 ? -9.441 7.100 11.321 1.00 88.00 105 LEU A CA 1
ATOM 806 C C . LEU A 1 105 ? -10.795 6.992 10.606 1.00 88.00 105 LEU A C 1
ATOM 808 O O . LEU A 1 105 ? -11.813 7.397 11.162 1.00 88.00 105 LEU A O 1
ATOM 812 N N . PHE A 1 106 ? -10.830 6.435 9.392 1.00 86.50 106 PHE A N 1
ATOM 813 C CA . PHE A 1 106 ? -12.075 6.332 8.625 1.00 86.50 106 PHE A CA 1
ATOM 814 C C . PHE A 1 106 ? -13.016 5.259 9.167 1.00 86.50 106 PHE A C 1
ATOM 816 O O . PHE A 1 106 ? -14.229 5.455 9.139 1.00 86.50 106 PHE A O 1
ATOM 823 N N . TYR A 1 107 ? -12.480 4.169 9.719 1.00 85.56 107 TYR A N 1
ATOM 824 C CA . TYR A 1 107 ? -13.289 3.180 10.426 1.00 85.56 107 TYR A CA 1
ATOM 825 C C . TYR A 1 107 ? -14.038 3.824 11.601 1.00 85.56 107 TYR A C 1
ATOM 827 O O . TYR A 1 107 ? -15.251 3.660 11.729 1.00 85.56 107 TYR A O 1
ATOM 835 N N . GLY A 1 108 ? -13.326 4.612 12.415 1.00 83.19 108 GLY A N 1
ATOM 836 C CA . GLY A 1 108 ? -13.911 5.361 13.526 1.00 83.19 108 GLY A CA 1
ATOM 837 C C . GLY A 1 108 ? -14.850 6.488 13.092 1.00 83.19 108 GLY A C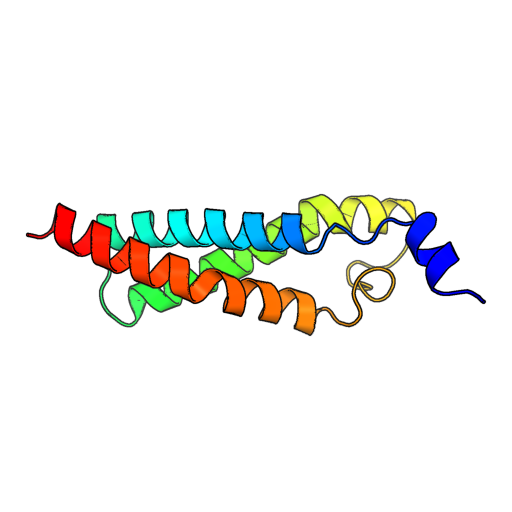 1
ATOM 838 O O . GLY A 1 108 ? -15.719 6.866 13.856 1.00 83.19 108 GLY A O 1
ATOM 839 N N . LEU A 1 109 ? -14.723 7.024 11.879 1.00 85.44 109 LEU A N 1
ATOM 840 C CA . LEU A 1 109 ? -15.642 8.050 11.377 1.00 85.44 109 LEU A CA 1
ATOM 841 C C . LEU A 1 109 ? -16.968 7.459 10.872 1.00 85.44 109 LEU A C 1
ATOM 843 O O . LEU A 1 109 ? -18.013 8.078 11.025 1.00 85.44 109 LEU A O 1
ATOM 847 N N . VAL A 1 110 ? -16.919 6.298 10.214 1.00 82.44 110 VAL A N 1
ATOM 848 C CA . VAL A 1 110 ? -18.079 5.714 9.516 1.00 82.44 110 VAL A CA 1
ATOM 849 C C . VAL A 1 110 ? -18.905 4.799 10.419 1.00 82.44 110 VAL A C 1
ATOM 851 O O . VAL A 1 110 ? -20.104 4.649 10.196 1.00 82.44 110 VAL A O 1
ATOM 854 N N . ARG A 1 111 ? -18.274 4.146 11.402 1.00 72.06 111 ARG A N 1
ATOM 855 C CA . ARG A 1 111 ? -18.927 3.146 12.263 1.00 72.06 111 ARG A CA 1
ATOM 856 C C . ARG A 1 111 ? -19.092 3.564 13.727 1.00 72.06 111 ARG A C 1
ATOM 858 O O . ARG A 1 111 ? -19.518 2.729 14.524 1.00 72.06 111 ARG A O 1
ATOM 865 N N . VAL A 1 112 ? -18.757 4.809 14.071 1.00 56.50 112 VAL A N 1
ATOM 866 C CA . VAL A 1 112 ? -19.158 5.439 15.345 1.00 56.50 112 VAL A CA 1
ATOM 867 C C . VAL A 1 112 ? -20.533 6.071 15.195 1.00 56.50 112 VAL A C 1
ATOM 869 O O . VAL A 1 112 ? -20.797 6.652 14.120 1.00 56.50 112 VAL A O 1
#

Secondary structure (DSSP, 8-state):
--HHHHHHHS----HHHHHHHHHHHHHHHHHHHHHHT--THHHHHHHHHHHHHHHHHHIIIIIHHHHHHTT--TT--TTT-S-HHHHHHHHHHHHHHHHHHHHHHHHHHH--

pLDDT: mean 71.11, std 14.73, range [42.38, 89.94]

Foldseek 3Di:
DPPVVLCVVPVQPDVVVLLVVLQVQLLVLLLVLLQVLDDDPVSVVSLVVSLVVVLVVCCVVPVVVVCVVVPDDPDPPVSRDVDPVCSSVVSSVSRVVSSNVNNVVSNVVNVD

InterPro domains:
  IPR008504 ER membrane protein complex subunit 6 [PTHR20994] (17-112)
  IPR029008 ER membrane protein complex subunit 6-like [PF07019] (18-107)

Sequence (112 aa):
MSIERENQIHPIVTESTLSNLYSLTSSLFGVTAGILGLESYNGFLLYLVLSVITTIFVYVVKVLPESLSEGRSIGDTERFFKGALQFWSGGLASGMPGFVLTWTLFYGLVRV